Protein AF-A0A0L0F601-F1 (afdb_monomer_lite)

Structure (mmCIF, N/CA/C/O backbone):
data_AF-A0A0L0F601-F1
#
_entry.id   AF-A0A0L0F601-F1
#
loop_
_atom_site.group_PDB
_atom_site.id
_atom_site.type_symbol
_atom_site.label_atom_id
_atom_site.label_alt_id
_atom_site.label_comp_id
_atom_site.label_asym_id
_atom_site.label_entity_id
_atom_site.label_seq_id
_atom_site.pdbx_PDB_ins_code
_atom_site.Cartn_x
_atom_site.Cartn_y
_atom_site.Cartn_z
_atom_site.occupancy
_atom_site.B_iso_or_equiv
_atom_site.auth_seq_id
_atom_site.auth_comp_id
_atom_site.auth_asym_id
_atom_site.auth_atom_id
_atom_site.pdbx_PDB_model_num
ATOM 1 N N . MET A 1 1 ? -15.370 -0.434 3.967 1.00 68.00 1 MET A N 1
ATOM 2 C CA . MET A 1 1 ? -15.720 -0.600 5.394 1.00 68.00 1 MET A CA 1
ATOM 3 C C . MET A 1 1 ? -17.171 -0.219 5.565 1.00 68.00 1 MET A C 1
ATOM 5 O O . MET A 1 1 ? -17.585 0.760 4.962 1.00 68.00 1 MET A O 1
ATOM 9 N N . THR A 1 2 ? -17.935 -1.016 6.303 1.00 82.25 2 THR A N 1
ATOM 10 C CA . THR A 1 2 ? -19.358 -0.763 6.579 1.00 82.25 2 THR A CA 1
ATOM 11 C C . THR A 1 2 ? -19.561 0.135 7.801 1.00 82.25 2 THR A C 1
ATOM 13 O O . THR A 1 2 ? -20.574 0.818 7.885 1.00 82.25 2 THR A O 1
ATOM 16 N N . ASP A 1 3 ? -18.579 0.187 8.707 1.00 86.62 3 ASP A N 1
ATOM 17 C CA . ASP A 1 3 ? -18.570 1.055 9.885 1.00 86.62 3 ASP A CA 1
ATOM 18 C C . ASP A 1 3 ? -17.754 2.339 9.625 1.00 86.62 3 ASP A C 1
ATOM 20 O O . ASP A 1 3 ? -16.548 2.298 9.345 1.00 86.62 3 ASP A O 1
ATOM 24 N N . LEU A 1 4 ? -18.434 3.488 9.713 1.00 87.19 4 LEU A N 1
ATOM 25 C CA . LEU A 1 4 ? -17.846 4.818 9.548 1.00 87.19 4 LEU A CA 1
ATOM 26 C C . LEU A 1 4 ? -16.916 5.190 10.712 1.00 87.19 4 LEU A C 1
ATOM 28 O O . LEU A 1 4 ? -15.863 5.780 10.480 1.00 87.19 4 LEU A O 1
ATOM 32 N N . SER A 1 5 ? -17.280 4.837 11.946 1.00 84.19 5 SER A N 1
ATOM 33 C CA . SER A 1 5 ? -16.470 5.100 13.142 1.00 84.19 5 SER A CA 1
ATOM 34 C C . SER A 1 5 ? -15.147 4.347 13.056 1.00 84.19 5 SER A C 1
ATOM 36 O O . SER A 1 5 ? -14.072 4.925 13.229 1.00 84.19 5 SER A O 1
ATOM 38 N N . TYR A 1 6 ? -15.215 3.073 12.664 1.00 84.56 6 TYR A N 1
ATOM 39 C CA . TYR A 1 6 ? -14.042 2.241 12.407 1.00 84.56 6 TYR A CA 1
ATOM 40 C C . TYR A 1 6 ? -13.110 2.879 11.360 1.00 84.56 6 TYR A C 1
ATOM 42 O O . TYR A 1 6 ? -11.892 2.932 11.557 1.00 84.56 6 TYR A O 1
ATOM 50 N N . LEU A 1 7 ? -13.667 3.434 10.276 1.00 87.50 7 LEU A N 1
ATOM 51 C CA . LEU A 1 7 ? -12.895 4.134 9.243 1.00 87.50 7 LEU A CA 1
ATOM 52 C C . LEU A 1 7 ? -12.258 5.429 9.747 1.00 87.50 7 LEU A C 1
ATOM 54 O O . LEU A 1 7 ? -11.089 5.672 9.462 1.00 87.50 7 LEU A O 1
ATOM 58 N N . MET A 1 8 ? -12.986 6.243 10.506 1.00 87.94 8 MET A N 1
ATOM 59 C CA . MET A 1 8 ? -12.457 7.498 11.046 1.00 87.94 8 MET A CA 1
ATOM 60 C C . MET A 1 8 ? -11.331 7.259 12.056 1.00 87.94 8 MET A C 1
ATOM 62 O O . MET A 1 8 ? -10.287 7.905 11.967 1.00 87.94 8 MET A O 1
ATOM 66 N N . ASN A 1 9 ? -11.480 6.273 12.944 1.00 86.00 9 ASN A N 1
ATOM 67 C CA . ASN A 1 9 ? -10.460 5.935 13.942 1.00 86.00 9 ASN A CA 1
ATOM 68 C C . ASN A 1 9 ? -9.184 5.351 13.315 1.00 86.00 9 ASN A C 1
ATOM 70 O O . ASN A 1 9 ? -8.073 5.604 13.783 1.00 86.00 9 ASN A O 1
ATOM 74 N N . SER A 1 10 ? -9.320 4.595 12.224 1.00 88.69 10 SER A N 1
ATOM 75 C CA . SER A 1 10 ? -8.181 4.027 11.491 1.00 88.69 10 SER A CA 1
ATOM 76 C C . SER A 1 10 ? -7.615 4.946 10.405 1.00 88.69 10 SER A C 1
ATOM 78 O O . SER A 1 10 ? -6.549 4.653 9.860 1.00 88.69 10 SER A O 1
ATOM 80 N N . PHE A 1 11 ? -8.265 6.075 10.104 1.00 88.50 11 PHE A N 1
ATOM 81 C CA . PHE A 1 11 ? -7.955 6.912 8.942 1.00 88.50 11 PHE A CA 1
ATOM 82 C C . PHE A 1 11 ? -6.493 7.368 8.889 1.00 88.50 11 PHE A C 1
ATOM 84 O O . PHE A 1 11 ? -5.838 7.244 7.853 1.00 88.50 11 PHE A O 1
ATOM 91 N N . GLN A 1 12 ? -5.958 7.865 10.008 1.00 90.69 12 GLN A N 1
ATOM 92 C CA . GLN A 1 12 ? -4.572 8.343 10.084 1.00 90.69 12 GLN A CA 1
ATOM 93 C C . GLN A 1 12 ? -3.567 7.213 9.835 1.00 90.69 12 GLN A C 1
ATOM 95 O O . GLN A 1 12 ? -2.591 7.391 9.106 1.00 90.69 12 GLN A O 1
ATOM 100 N N . PHE A 1 13 ? -3.838 6.028 10.389 1.00 90.69 13 PHE A N 1
ATOM 101 C CA . PHE A 1 13 ? -3.009 4.843 10.185 1.00 90.69 13 PHE A CA 1
ATOM 102 C C . PHE A 1 13 ? -3.028 4.391 8.727 1.00 90.69 13 PHE A C 1
ATOM 104 O O . PHE A 1 13 ? -1.973 4.262 8.108 1.00 90.69 13 PHE A O 1
ATOM 111 N N . LEU A 1 14 ? -4.226 4.206 8.167 1.00 91.94 14 LEU A N 1
ATOM 112 C CA . LEU A 1 14 ? -4.406 3.782 6.782 1.00 91.94 14 LEU A CA 1
ATOM 113 C C . LEU A 1 14 ? -3.739 4.768 5.822 1.00 91.94 14 LEU A C 1
ATOM 115 O O . LEU A 1 14 ? -2.995 4.362 4.934 1.00 91.94 14 LEU A O 1
ATOM 119 N N . THR A 1 15 ? -3.931 6.070 6.042 1.00 93.12 15 THR A N 1
ATOM 120 C CA . THR A 1 15 ? -3.323 7.115 5.212 1.00 93.12 15 THR A CA 1
ATOM 121 C C . THR A 1 15 ? -1.797 7.063 5.265 1.00 93.12 15 THR A C 1
ATOM 123 O O . THR A 1 15 ? -1.151 7.183 4.224 1.00 93.12 15 THR A O 1
ATOM 126 N N . ALA A 1 16 ? -1.201 6.854 6.443 1.00 92.56 16 ALA A N 1
ATOM 127 C CA . ALA A 1 16 ? 0.248 6.715 6.572 1.00 92.56 16 ALA A CA 1
ATOM 128 C C . ALA A 1 16 ? 0.773 5.484 5.813 1.00 92.56 16 ALA A C 1
ATOM 130 O O . ALA A 1 16 ? 1.711 5.609 5.024 1.00 92.56 16 ALA A O 1
ATOM 131 N N . GLN A 1 17 ? 0.133 4.322 5.978 1.00 92.81 17 GLN A N 1
ATOM 132 C CA . GLN A 1 17 ? 0.546 3.086 5.304 1.00 92.81 17 GLN A CA 1
ATOM 133 C C . GLN A 1 17 ? 0.376 3.161 3.782 1.00 92.81 17 GLN A C 1
ATOM 135 O O . GLN A 1 17 ? 1.278 2.785 3.034 1.00 92.81 17 GLN A O 1
ATOM 140 N N . PHE A 1 18 ? -0.735 3.722 3.298 1.00 93.69 18 PHE A N 1
ATOM 141 C CA . PHE A 1 18 ? -0.938 3.908 1.862 1.00 93.69 18 PHE A CA 1
ATOM 142 C C . PHE A 1 18 ? 0.029 4.925 1.259 1.00 93.69 18 PHE A C 1
ATOM 144 O O . PHE A 1 18 ? 0.491 4.718 0.139 1.00 93.69 18 PHE A O 1
ATOM 151 N N . ARG A 1 19 ? 0.405 5.987 1.984 1.00 94.88 19 ARG A N 1
ATOM 152 C CA . ARG A 1 19 ? 1.452 6.913 1.519 1.00 94.88 19 ARG A CA 1
ATOM 153 C C . ARG A 1 19 ? 2.797 6.212 1.356 1.00 94.88 19 ARG A C 1
ATOM 155 O O . ARG A 1 19 ? 3.462 6.438 0.349 1.00 94.88 19 ARG A O 1
ATOM 162 N N . LEU A 1 20 ? 3.180 5.351 2.301 1.00 93.31 20 LEU A N 1
ATOM 163 C CA . LEU A 1 20 ? 4.408 4.559 2.195 1.00 93.31 20 LEU A CA 1
ATOM 164 C C . LEU A 1 20 ? 4.375 3.639 0.969 1.00 93.31 20 LEU A C 1
ATOM 166 O O . LEU A 1 20 ? 5.321 3.643 0.184 1.00 93.31 20 LEU A O 1
ATOM 170 N N . LEU A 1 21 ? 3.263 2.929 0.755 1.00 93.06 21 LEU A N 1
ATOM 171 C CA . LEU A 1 21 ? 3.081 2.073 -0.419 1.00 93.06 21 LEU A CA 1
ATOM 172 C C . LEU A 1 21 ? 3.174 2.867 -1.731 1.00 93.06 21 LEU A C 1
ATOM 174 O O . LEU A 1 21 ? 3.895 2.471 -2.644 1.00 93.06 21 LEU A O 1
ATOM 178 N N . VAL A 1 22 ? 2.485 4.007 -1.823 1.00 93.06 22 VAL A N 1
ATOM 179 C CA . VAL A 1 22 ? 2.521 4.871 -3.013 1.00 93.06 22 VAL A CA 1
ATOM 180 C C . VAL A 1 22 ? 3.936 5.370 -3.285 1.00 93.06 22 VAL A C 1
ATOM 182 O O . VAL A 1 22 ? 4.375 5.352 -4.432 1.00 93.06 22 VAL A O 1
ATOM 185 N N . ASN A 1 23 ? 4.664 5.796 -2.254 1.00 93.31 23 ASN A N 1
ATOM 186 C CA . ASN A 1 23 ? 6.039 6.259 -2.412 1.00 93.31 23 ASN A CA 1
ATOM 187 C C . ASN A 1 23 ? 6.962 5.133 -2.889 1.00 93.31 23 ASN A C 1
ATOM 189 O O . ASN A 1 23 ? 7.772 5.362 -3.783 1.00 93.31 23 ASN A O 1
ATOM 193 N N . HIS A 1 24 ? 6.797 3.919 -2.363 1.00 89.69 24 HIS A N 1
ATOM 194 C CA . HIS A 1 24 ? 7.559 2.755 -2.810 1.00 89.69 24 HIS A CA 1
ATOM 195 C C . HIS A 1 24 ? 7.280 2.424 -4.285 1.00 89.69 24 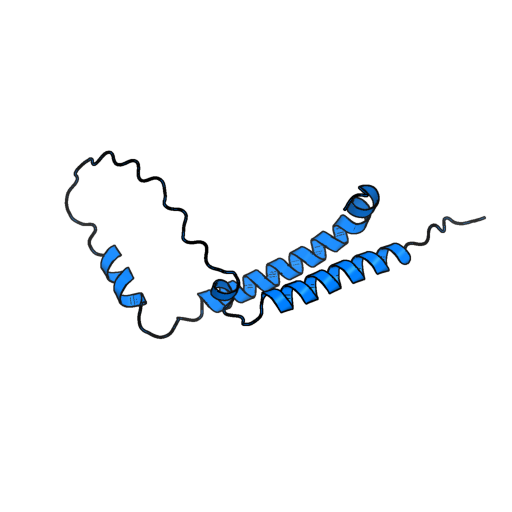HIS A C 1
ATOM 197 O O . HIS A 1 24 ? 8.209 2.241 -5.069 1.00 89.69 24 HIS A O 1
ATOM 203 N N . LEU A 1 25 ? 6.007 2.413 -4.698 1.00 89.62 25 LEU A N 1
ATOM 204 C CA . LEU A 1 25 ? 5.631 2.172 -6.096 1.00 89.62 25 LEU A CA 1
ATOM 205 C C . LEU A 1 25 ? 6.163 3.261 -7.035 1.00 89.62 25 LEU A C 1
ATOM 207 O O . LEU A 1 25 ? 6.659 2.943 -8.113 1.00 89.62 25 LEU A O 1
ATOM 211 N N . LYS A 1 26 ? 6.107 4.532 -6.617 1.00 89.06 26 LYS A N 1
ATOM 212 C CA . LYS A 1 26 ? 6.688 5.650 -7.372 1.00 89.06 26 LYS A CA 1
ATOM 213 C C . LYS A 1 26 ? 8.190 5.476 -7.558 1.00 89.06 26 LYS A C 1
ATOM 215 O O . LYS A 1 26 ? 8.657 5.525 -8.685 1.00 89.06 26 LYS A O 1
ATOM 220 N N . GLN A 1 27 ? 8.922 5.178 -6.485 1.00 87.56 27 GLN A N 1
ATOM 221 C CA . GLN A 1 27 ? 10.363 4.934 -6.562 1.00 87.56 27 GLN A CA 1
ATOM 222 C C . GLN A 1 27 ? 10.699 3.790 -7.525 1.00 87.56 27 GLN A C 1
ATOM 224 O O . GLN A 1 27 ? 11.606 3.926 -8.341 1.00 87.56 27 GLN A O 1
ATOM 229 N N . GLN A 1 28 ? 9.955 2.680 -7.490 1.00 85.00 28 GLN A N 1
ATOM 230 C CA . GLN A 1 28 ? 10.180 1.570 -8.422 1.00 85.00 28 GLN A CA 1
ATOM 231 C C . GLN A 1 28 ? 9.866 1.932 -9.880 1.00 85.00 28 GLN A C 1
ATOM 233 O O . GLN A 1 28 ? 10.592 1.511 -10.784 1.00 85.00 28 GLN A O 1
ATOM 238 N N . ALA A 1 29 ? 8.818 2.722 -10.117 1.00 83.81 29 ALA A N 1
ATOM 239 C CA . ALA A 1 29 ? 8.487 3.218 -11.449 1.00 83.81 29 ALA A CA 1
ATOM 240 C C . ALA A 1 29 ? 9.548 4.201 -11.972 1.00 83.81 29 ALA A C 1
ATOM 242 O O . ALA A 1 29 ? 9.974 4.091 -13.120 1.00 83.81 29 ALA A O 1
ATOM 243 N N . ASP A 1 30 ? 10.043 5.106 -11.126 1.00 84.56 30 ASP A N 1
ATOM 244 C CA . ASP A 1 30 ? 11.088 6.074 -11.479 1.00 84.56 30 ASP A CA 1
ATOM 245 C C . ASP A 1 30 ? 12.421 5.374 -11.797 1.00 84.56 30 ASP A C 1
ATOM 247 O O . ASP A 1 30 ? 13.091 5.707 -12.779 1.00 84.56 30 ASP A O 1
ATOM 251 N N . ILE A 1 31 ? 12.788 4.343 -11.025 1.00 79.44 31 ILE A N 1
ATOM 252 C CA . ILE A 1 31 ? 13.957 3.491 -11.308 1.00 79.44 31 ILE A CA 1
ATOM 253 C C . ILE A 1 31 ? 13.786 2.764 -12.649 1.00 79.44 31 ILE A C 1
ATOM 255 O O . ILE A 1 31 ? 14.725 2.690 -13.438 1.00 79.44 31 ILE A O 1
ATOM 259 N N . SER A 1 32 ? 12.592 2.246 -12.934 1.00 73.62 32 SER A N 1
ATOM 260 C CA . SER A 1 32 ? 12.314 1.530 -14.187 1.00 73.62 32 SER A CA 1
ATOM 261 C C . SER A 1 32 ? 12.283 2.462 -15.402 1.00 73.62 32 SER A C 1
ATOM 263 O O . SER A 1 32 ? 12.701 2.066 -16.485 1.00 73.62 32 SER A O 1
ATOM 265 N N . SER A 1 33 ? 11.845 3.709 -15.216 1.00 68.50 33 SER A N 1
ATOM 266 C CA . SER A 1 33 ? 11.821 4.760 -16.240 1.00 68.50 33 SER A CA 1
ATOM 267 C C . SER A 1 33 ? 13.217 5.316 -16.552 1.00 68.50 33 SER A C 1
ATOM 269 O O . SER A 1 33 ? 13.530 5.621 -17.702 1.00 68.50 33 SER A O 1
ATOM 271 N N . SER A 1 34 ? 14.077 5.429 -15.535 1.00 63.94 34 SER A N 1
ATOM 272 C CA . SER A 1 34 ? 15.450 5.942 -15.669 1.00 63.94 34 SER A CA 1
ATOM 273 C C . SER A 1 34 ? 16.457 4.902 -16.160 1.00 63.94 34 SER A C 1
ATOM 275 O O . SER A 1 34 ? 17.537 5.272 -16.623 1.00 63.94 34 SER A O 1
ATOM 277 N N . ARG A 1 35 ? 16.122 3.607 -16.102 1.00 56.47 35 ARG A N 1
ATOM 278 C CA . ARG A 1 35 ? 16.931 2.539 -16.692 1.00 56.47 35 ARG A CA 1
ATOM 279 C C . ARG A 1 35 ? 16.685 2.547 -18.207 1.00 56.47 35 ARG A C 1
ATOM 281 O O . ARG A 1 35 ? 15.585 2.192 -18.627 1.00 56.47 35 ARG A O 1
ATOM 288 N N . PRO A 1 36 ? 17.656 2.948 -19.051 1.00 51.25 36 PRO A N 1
ATOM 289 C CA . PRO A 1 36 ? 17.462 2.883 -20.490 1.00 51.25 36 PRO A CA 1
ATOM 290 C C . PRO A 1 36 ? 17.226 1.417 -20.852 1.00 51.25 36 PRO A C 1
ATOM 292 O O . PRO A 1 36 ? 18.097 0.571 -20.635 1.00 51.25 36 PRO A O 1
ATOM 295 N N . LEU A 1 37 ? 16.029 1.102 -21.357 1.00 53.72 37 LEU A N 1
ATOM 296 C CA . LEU A 1 37 ? 15.802 -0.178 -22.011 1.00 53.72 37 LEU A CA 1
ATOM 297 C C . LEU A 1 37 ? 16.837 -0.276 -23.130 1.00 53.72 37 LEU A C 1
ATOM 299 O O . LEU A 1 37 ? 16.839 0.531 -24.060 1.00 53.72 37 LEU A O 1
ATOM 303 N N . SER A 1 38 ? 17.752 -1.229 -22.985 1.00 47.53 38 SER A N 1
ATOM 304 C CA . SER A 1 38 ? 18.753 -1.548 -23.989 1.00 47.53 38 SER A CA 1
ATOM 305 C C . SER A 1 38 ? 18.064 -1.780 -25.340 1.00 47.53 38 SER A C 1
ATOM 307 O O . SER A 1 38 ? 17.289 -2.718 -25.493 1.00 47.53 38 SER A O 1
ATOM 309 N N . ASN A 1 39 ? 18.359 -0.883 -26.284 1.00 49.91 39 ASN A N 1
ATOM 310 C CA . ASN A 1 39 ? 18.545 -1.122 -27.715 1.00 49.91 39 ASN A CA 1
ATOM 311 C C . ASN A 1 39 ? 17.425 -1.849 -28.492 1.00 49.91 39 ASN A C 1
ATOM 313 O O . ASN A 1 39 ? 17.549 -3.037 -28.759 1.00 49.91 39 ASN A O 1
ATOM 317 N N . ALA A 1 40 ? 16.415 -1.108 -28.974 1.00 45.16 40 ALA A N 1
ATOM 318 C CA . ALA A 1 40 ? 15.783 -1.342 -30.293 1.00 45.16 40 ALA A CA 1
ATOM 319 C C . ALA A 1 40 ? 14.807 -0.213 -30.691 1.00 45.16 40 ALA A C 1
ATOM 321 O O . ALA A 1 40 ? 14.871 0.293 -31.809 1.00 45.16 40 ALA A O 1
ATOM 322 N N . ASP A 1 41 ? 13.963 0.259 -29.767 1.00 46.25 41 ASP A N 1
ATOM 323 C CA . ASP A 1 41 ? 12.788 1.073 -30.148 1.00 46.25 41 ASP A CA 1
ATOM 324 C C . ASP A 1 41 ? 12.988 2.597 -30.073 1.00 46.25 41 ASP A C 1
ATOM 326 O O . ASP A 1 41 ? 12.196 3.377 -30.610 1.00 46.25 41 ASP A O 1
ATOM 330 N N . HIS A 1 42 ? 14.067 3.069 -29.441 1.00 47.34 42 HIS A N 1
ATOM 331 C CA . HIS A 1 42 ? 14.305 4.510 -29.273 1.00 47.34 42 HIS A CA 1
ATOM 332 C C . HIS A 1 42 ? 14.676 5.235 -30.579 1.00 47.34 42 HIS A C 1
ATOM 334 O O . HIS A 1 42 ? 14.467 6.445 -30.695 1.00 47.34 42 HIS A O 1
ATOM 340 N N . HIS A 1 43 ? 15.156 4.518 -31.598 1.00 48.72 43 HIS A N 1
ATOM 341 C CA . HIS A 1 43 ? 15.509 5.131 -32.881 1.00 48.72 43 HIS A CA 1
ATOM 342 C C . HIS A 1 43 ? 14.302 5.423 -33.781 1.00 48.72 43 HIS A C 1
ATOM 344 O O . HIS A 1 43 ? 14.403 6.282 -34.660 1.00 48.72 43 HIS A O 1
ATOM 350 N N . GLN A 1 44 ? 13.153 4.776 -33.561 1.00 49.84 44 GLN A N 1
ATOM 351 C CA . GLN A 1 44 ? 11.981 4.985 -34.416 1.00 49.84 44 GLN A CA 1
ATOM 352 C C . GLN A 1 44 ? 11.175 6.224 -33.992 1.00 49.84 44 GLN A C 1
ATOM 354 O O . GLN A 1 44 ? 10.748 7.007 -34.840 1.00 49.84 44 GLN A O 1
ATOM 359 N N . ASN A 1 45 ? 11.076 6.494 -32.685 1.00 48.88 45 ASN A N 1
ATOM 360 C CA . ASN A 1 45 ? 10.337 7.654 -32.168 1.00 48.88 45 ASN A CA 1
ATOM 361 C C . ASN A 1 45 ? 11.107 8.984 -32.271 1.00 48.88 45 ASN A C 1
ATOM 363 O O . ASN A 1 45 ? 10.490 10.039 -32.427 1.00 48.88 45 ASN A O 1
ATOM 367 N N . ALA A 1 46 ? 12.445 8.961 -32.258 1.00 49.31 46 ALA A N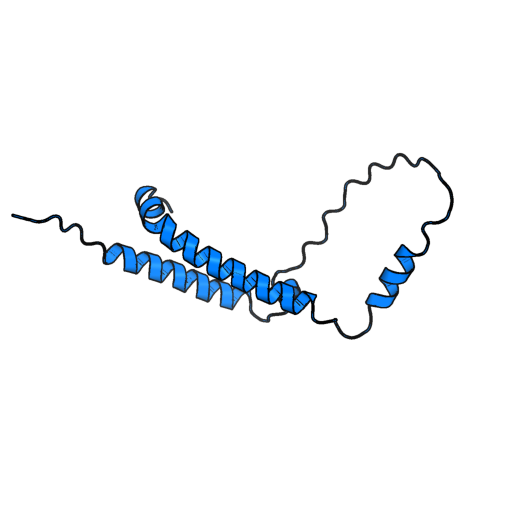 1
ATOM 368 C CA . ALA A 1 46 ? 13.253 10.169 -32.457 1.00 49.31 46 ALA A CA 1
ATOM 369 C C . ALA A 1 46 ? 13.174 10.716 -33.900 1.00 49.31 46 ALA A C 1
ATOM 371 O O . ALA A 1 46 ? 13.287 11.927 -34.108 1.00 49.31 46 ALA A O 1
ATOM 372 N N . ARG A 1 47 ? 12.912 9.851 -34.894 1.00 47.84 47 ARG A N 1
ATOM 373 C CA . ARG A 1 47 ? 12.739 10.249 -36.305 1.00 47.84 47 ARG A CA 1
ATOM 374 C C . ARG A 1 47 ? 11.380 10.884 -36.612 1.00 47.84 47 ARG A C 1
ATOM 376 O O . ARG A 1 47 ? 11.286 11.660 -37.555 1.00 47.84 47 ARG A O 1
ATOM 383 N N . LEU A 1 48 ? 10.343 10.613 -35.815 1.00 53.38 48 LEU A N 1
ATOM 384 C CA . LEU A 1 48 ? 9.013 11.209 -36.016 1.00 53.38 48 LEU A CA 1
ATOM 385 C C . LEU A 1 48 ? 8.917 12.653 -35.500 1.00 53.38 48 LEU A C 1
ATOM 387 O O . LEU A 1 48 ? 8.101 13.427 -35.989 1.00 53.38 48 LEU A O 1
ATOM 391 N N . ARG A 1 49 ? 9.767 13.050 -34.543 1.00 51.47 49 ARG A N 1
ATOM 392 C CA . ARG A 1 49 ? 9.786 14.423 -34.001 1.00 51.47 49 ARG A CA 1
ATOM 393 C C . ARG A 1 49 ? 10.570 15.431 -34.843 1.00 51.47 49 ARG A C 1
ATOM 395 O O . ARG A 1 49 ? 10.467 16.623 -34.588 1.00 51.47 49 ARG A O 1
ATOM 402 N N . SER A 1 50 ? 11.339 14.979 -35.831 1.00 49.03 50 SER A N 1
ATOM 403 C CA . SER A 1 50 ? 12.224 15.833 -36.638 1.00 49.03 50 SER A CA 1
ATOM 404 C C . SER A 1 50 ? 11.664 16.194 -38.025 1.00 49.03 50 SER A C 1
ATOM 406 O O . SER A 1 50 ? 12.336 16.889 -38.779 1.00 49.03 50 SER A O 1
ATOM 408 N N . GLN A 1 51 ? 10.428 15.792 -38.362 1.00 47.09 51 GLN A N 1
ATOM 409 C CA . GLN A 1 51 ? 9.783 16.098 -39.655 1.00 47.09 51 GLN A CA 1
ATOM 410 C C . GLN A 1 51 ? 8.641 17.132 -39.588 1.00 47.09 51 GLN A C 1
ATOM 412 O O . GLN A 1 51 ? 7.846 17.241 -40.516 1.00 47.09 51 GLN A O 1
ATOM 417 N N . SER A 1 52 ? 8.535 17.943 -38.534 1.00 47.66 52 SER A N 1
ATOM 418 C CA . SER A 1 52 ? 7.490 18.978 -38.438 1.00 47.66 52 SER A CA 1
ATOM 419 C C . SER A 1 52 ? 7.921 20.335 -39.013 1.00 47.66 52 SER A C 1
ATOM 421 O O . SER A 1 52 ? 7.760 21.370 -38.370 1.00 47.66 52 SER A O 1
ATOM 423 N N . HIS A 1 53 ? 8.442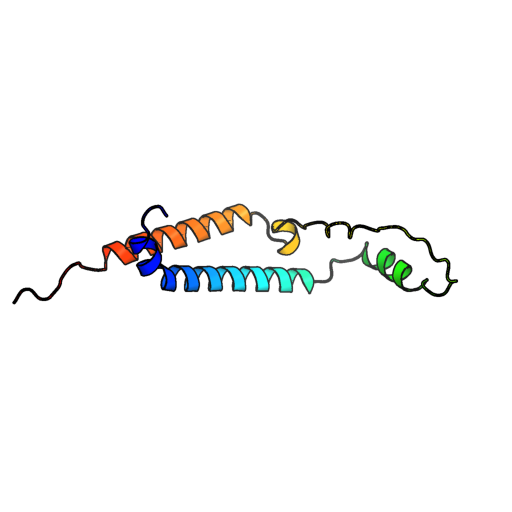 20.336 -40.241 1.00 50.59 53 HIS A N 1
ATOM 424 C CA . HIS A 1 53 ? 8.549 21.534 -41.079 1.00 50.59 53 HIS A CA 1
ATOM 425 C C . HIS A 1 53 ? 8.035 21.226 -42.486 1.00 50.59 53 HIS A C 1
ATOM 427 O O . HIS A 1 53 ? 8.800 21.195 -43.442 1.00 50.59 53 HIS A O 1
ATOM 433 N N . GLN A 1 54 ? 6.727 21.000 -42.620 1.00 45.56 54 GLN A N 1
ATOM 434 C CA . GLN A 1 54 ? 6.043 21.191 -43.896 1.00 45.56 54 GLN A CA 1
ATOM 435 C C . GLN A 1 54 ? 4.561 21.519 -43.677 1.00 45.56 54 GLN A C 1
ATOM 437 O O . GLN A 1 54 ? 3.782 20.707 -43.195 1.00 45.56 54 GLN A O 1
ATOM 442 N N . THR A 1 55 ? 4.247 22.767 -44.027 1.00 42.72 55 THR A N 1
ATOM 443 C CA . THR A 1 55 ? 3.031 23.245 -44.697 1.00 42.72 55 THR A CA 1
ATOM 444 C C . THR A 1 55 ? 1.674 23.032 -44.014 1.00 42.72 55 THR A C 1
ATOM 446 O O . THR A 1 55 ? 1.145 21.934 -43.880 1.00 42.72 55 THR A O 1
ATOM 449 N N . GLN A 1 56 ? 1.071 24.166 -43.652 1.00 50.19 56 GLN A N 1
ATOM 450 C CA . GLN A 1 56 ? -0.278 24.317 -43.117 1.00 50.19 56 GLN A CA 1
ATOM 451 C C . GLN A 1 56 ? -1.355 23.795 -44.087 1.00 50.19 56 GLN A C 1
ATOM 453 O O . GLN A 1 56 ? -1.496 24.313 -45.191 1.00 50.19 56 GLN A O 1
ATOM 458 N N . LEU A 1 57 ? -2.193 22.865 -43.622 1.00 42.88 57 LEU A N 1
ATOM 459 C CA . LEU A 1 57 ? -3.569 22.683 -44.098 1.00 42.88 57 LEU A CA 1
ATOM 460 C C . LEU A 1 57 ? -4.495 22.590 -42.871 1.00 42.88 57 LEU A C 1
ATOM 462 O O . LEU A 1 57 ? -4.186 21.831 -41.947 1.00 42.88 57 LEU A O 1
ATOM 466 N N . PRO A 1 58 ? -5.640 23.299 -42.823 1.00 46.69 58 PRO A N 1
ATOM 467 C CA . PRO A 1 58 ? -6.549 23.224 -41.690 1.00 46.69 58 PRO A CA 1
ATOM 468 C C . PRO A 1 58 ? -7.450 21.992 -41.842 1.00 46.69 58 PRO A C 1
ATOM 470 O O . PRO A 1 58 ? -8.611 22.083 -42.236 1.00 46.69 58 PRO A O 1
ATOM 473 N N . SER A 1 59 ? -6.917 20.809 -41.532 1.00 45.09 59 SER A N 1
ATOM 474 C CA . SER A 1 59 ? -7.745 19.615 -41.365 1.00 45.09 59 SER A CA 1
ATOM 475 C C . SER A 1 59 ? -8.440 19.682 -40.009 1.00 45.09 59 SER A C 1
ATOM 477 O O . SER A 1 59 ? -7.850 19.457 -38.952 1.00 45.09 59 SER A O 1
ATOM 479 N N . ARG A 1 60 ? -9.729 20.015 -40.052 1.00 48.50 60 ARG A N 1
ATOM 480 C CA . ARG A 1 60 ? -10.675 20.004 -38.935 1.00 48.50 60 ARG A CA 1
ATOM 481 C C . ARG A 1 60 ? -10.992 18.559 -38.528 1.00 48.50 60 ARG A C 1
ATOM 483 O O . ARG A 1 60 ? -12.143 18.140 -38.566 1.00 48.50 60 ARG A O 1
ATOM 490 N N . SER A 1 61 ? -9.982 17.776 -38.156 1.00 48.69 61 SER A N 1
ATOM 491 C CA . SER A 1 61 ? -10.201 16.464 -37.555 1.00 48.69 61 SER A CA 1
ATOM 492 C C . SER A 1 61 ? -10.284 16.645 -36.041 1.00 48.69 61 SER A C 1
ATOM 494 O O . SER A 1 61 ? -9.336 17.082 -35.388 1.00 48.69 61 SER A O 1
ATOM 496 N N . ARG A 1 62 ? -11.458 16.347 -35.480 1.00 52.16 62 ARG A N 1
ATOM 497 C CA . ARG A 1 62 ? -11.633 16.083 -34.050 1.00 52.16 62 ARG A CA 1
ATOM 498 C C . ARG A 1 62 ? -10.810 14.839 -33.706 1.00 52.16 62 ARG A C 1
ATOM 500 O O . ARG A 1 62 ? -11.357 13.747 -33.585 1.00 52.16 62 ARG A O 1
ATOM 507 N N . GLN A 1 63 ? -9.498 14.991 -33.566 1.00 54.12 63 GLN A N 1
ATOM 508 C CA . GLN A 1 63 ? -8.672 14.008 -32.886 1.00 54.12 63 GLN A CA 1
ATOM 509 C C . GLN A 1 63 ? -9.077 14.051 -31.419 1.00 54.12 63 GLN A C 1
ATOM 511 O O . GLN A 1 63 ? -8.600 14.856 -30.624 1.00 54.12 63 GLN A O 1
ATOM 516 N N . ARG A 1 64 ? -10.043 13.197 -31.077 1.00 53.97 64 ARG A N 1
ATOM 517 C CA . ARG A 1 64 ? -10.243 12.753 -29.704 1.00 53.97 64 ARG A CA 1
ATOM 518 C C . ARG A 1 64 ? -8.857 12.304 -29.224 1.00 53.97 64 ARG A C 1
ATOM 520 O O . ARG A 1 64 ? -8.275 11.470 -29.919 1.00 53.97 64 ARG A O 1
ATOM 527 N N . PRO A 1 65 ? -8.298 12.858 -28.134 1.00 57.31 65 PRO A N 1
ATOM 528 C CA . PRO A 1 65 ? -7.027 12.374 -27.626 1.00 57.31 65 PRO A CA 1
ATOM 529 C C . PRO A 1 65 ? -7.207 10.880 -27.373 1.00 57.31 65 PRO A C 1
ATOM 531 O O . PRO A 1 65 ? -8.035 10.474 -26.556 1.00 57.31 65 PRO A O 1
ATOM 534 N N . THR A 1 66 ? -6.523 10.060 -28.168 1.00 59.53 66 THR A N 1
ATOM 535 C CA . THR A 1 66 ? -6.430 8.623 -27.934 1.00 59.53 66 THR A CA 1
ATOM 536 C C . THR A 1 66 ? -5.968 8.457 -26.493 1.00 59.53 66 THR A C 1
ATOM 538 O O . THR A 1 66 ? -4.968 9.090 -26.134 1.00 59.53 66 THR A O 1
ATOM 541 N N . PRO A 1 67 ? -6.685 7.696 -25.645 1.00 57.72 67 PRO A N 1
ATOM 542 C CA . PRO A 1 67 ? -6.235 7.490 -24.281 1.00 57.72 67 PRO A CA 1
ATOM 543 C C . PRO A 1 67 ? -4.828 6.911 -24.372 1.00 57.72 67 PRO A C 1
ATOM 545 O O . PRO A 1 67 ? -4.605 5.939 -25.096 1.00 57.72 67 PRO A O 1
ATOM 548 N N . ALA A 1 68 ? -3.871 7.572 -23.718 1.00 63.66 68 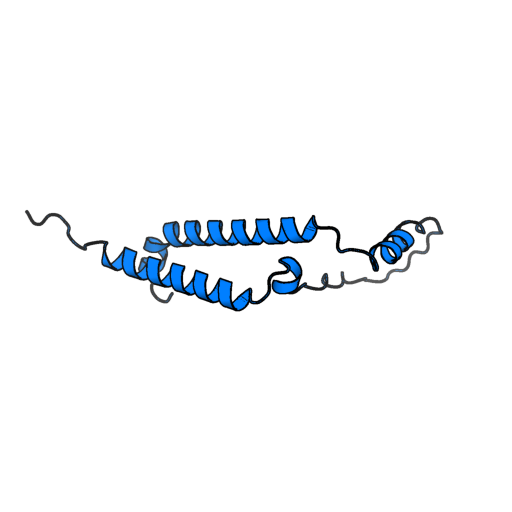ALA A N 1
ATOM 549 C CA . ALA A 1 68 ? -2.518 7.059 -23.611 1.00 63.66 68 ALA A CA 1
ATOM 550 C C . ALA A 1 68 ? -2.624 5.591 -23.185 1.00 63.66 68 ALA A C 1
ATOM 552 O O . ALA A 1 68 ? -3.321 5.300 -22.211 1.00 63.66 68 ALA A O 1
ATOM 553 N N . SER A 1 69 ? -2.022 4.686 -23.964 1.00 69.81 69 SER A N 1
ATOM 554 C CA . SER A 1 69 ? -2.055 3.249 -23.691 1.00 69.81 69 SER A CA 1
ATOM 555 C C . SER A 1 69 ? -1.677 3.035 -22.230 1.00 69.81 69 SER A C 1
ATOM 557 O O . SER A 1 69 ? -0.544 3.326 -21.839 1.00 69.81 69 SER A O 1
ATOM 559 N N . LEU A 1 70 ? -2.645 2.615 -21.413 1.00 73.81 70 LEU A N 1
ATOM 560 C CA . LEU A 1 70 ? -2.422 2.376 -19.996 1.00 73.81 70 LEU A CA 1
ATOM 561 C C . LEU A 1 70 ? -1.468 1.190 -19.900 1.00 73.81 70 LEU A C 1
ATOM 563 O O . LEU A 1 70 ? -1.833 0.072 -20.251 1.00 73.81 70 LEU A O 1
ATOM 567 N N . LYS A 1 71 ? -0.230 1.455 -19.486 1.00 75.75 71 LYS A N 1
ATOM 568 C CA . LYS A 1 71 ? 0.748 0.401 -19.223 1.00 75.75 71 LYS A CA 1
ATOM 569 C C . LYS A 1 71 ? 0.343 -0.348 -17.967 1.00 75.75 71 LYS A C 1
ATOM 571 O O . LYS A 1 71 ? -0.130 0.264 -17.003 1.00 75.75 71 LYS A O 1
ATOM 576 N N . SER A 1 72 ? 0.533 -1.661 -17.978 1.00 80.81 72 SER A N 1
ATOM 577 C CA . SER A 1 72 ? 0.303 -2.469 -16.785 1.00 80.81 72 SER A CA 1
ATOM 578 C C . SER A 1 72 ? 1.282 -2.068 -15.672 1.00 80.81 72 SER A C 1
ATOM 580 O O . SER A 1 72 ? 2.359 -1.518 -15.915 1.00 80.81 72 SER A O 1
ATOM 582 N N . LEU A 1 73 ? 0.906 -2.306 -14.414 1.00 79.12 73 LEU A N 1
ATOM 583 C CA . LEU A 1 73 ? 1.768 -1.971 -13.278 1.00 79.12 73 LEU A CA 1
ATOM 584 C C . LEU A 1 73 ? 3.069 -2.792 -13.291 1.00 79.12 73 LEU A C 1
ATOM 586 O O . LEU A 1 73 ? 4.124 -2.267 -12.931 1.00 79.12 73 LEU A O 1
ATOM 590 N N . ASP A 1 74 ? 2.997 -4.045 -13.746 1.00 81.38 74 ASP A N 1
ATOM 591 C CA . ASP A 1 74 ? 4.161 -4.910 -13.953 1.00 81.38 74 ASP A CA 1
ATOM 592 C C . ASP A 1 74 ? 5.118 -4.311 -15.001 1.00 81.38 74 ASP A C 1
ATOM 594 O O . ASP A 1 74 ? 6.325 -4.264 -14.764 1.00 81.38 74 ASP A O 1
ATOM 598 N N . GLU A 1 75 ? 4.598 -3.761 -16.107 1.00 76.44 75 GLU A N 1
ATOM 599 C CA . GLU A 1 75 ? 5.405 -3.046 -17.112 1.00 76.44 75 GLU A CA 1
ATOM 600 C C . GLU A 1 75 ? 6.034 -1.759 -16.566 1.00 76.44 75 GLU A C 1
ATOM 602 O O . GLU A 1 75 ? 7.177 -1.441 -16.886 1.00 76.44 75 GLU A O 1
ATOM 607 N N . LEU A 1 76 ? 5.295 -0.998 -15.753 1.00 77.81 76 LEU A N 1
ATOM 608 C CA . LEU A 1 76 ? 5.761 0.281 -15.207 1.00 77.81 76 LEU A CA 1
ATOM 609 C C . LEU A 1 76 ? 6.868 0.114 -14.167 1.00 77.81 76 LEU A C 1
ATOM 611 O O . LEU A 1 76 ? 7.733 0.977 -14.049 1.00 77.81 76 LEU A O 1
ATOM 615 N N . THR A 1 77 ? 6.825 -0.972 -13.401 1.00 76.50 77 THR A N 1
ATOM 616 C CA . THR A 1 77 ? 7.751 -1.238 -12.290 1.00 76.50 77 THR A CA 1
ATOM 617 C C . THR A 1 77 ? 8.783 -2.318 -12.597 1.00 76.50 77 THR A C 1
ATOM 619 O O . THR A 1 77 ? 9.614 -2.615 -11.738 1.00 76.50 77 THR A O 1
ATOM 622 N N . ASN A 1 78 ? 8.716 -2.931 -13.786 1.00 77.25 78 ASN A N 1
ATOM 623 C CA . ASN A 1 78 ? 9.574 -4.032 -14.229 1.00 77.25 78 ASN A CA 1
ATOM 624 C C . ASN A 1 78 ? 9.754 -5.126 -13.155 1.00 77.25 78 ASN A C 1
ATOM 626 O O . ASN A 1 78 ? 10.850 -5.639 -12.924 1.00 77.25 78 ASN A O 1
ATOM 630 N N . THR A 1 79 ? 8.681 -5.427 -12.421 1.00 76.31 79 THR A N 1
ATOM 631 C CA . THR A 1 79 ? 8.716 -6.333 -11.273 1.00 76.31 79 THR A CA 1
ATOM 632 C C . THR A 1 79 ? 7.831 -7.533 -11.563 1.00 76.31 79 THR A C 1
ATOM 634 O O . THR A 1 79 ? 6.622 -7.392 -11.695 1.00 76.31 79 THR A O 1
ATOM 637 N N . MET A 1 80 ? 8.412 -8.734 -11.612 1.00 76.06 80 MET A N 1
ATOM 638 C CA . MET A 1 80 ? 7.619 -9.964 -11.651 1.00 76.06 80 MET A CA 1
ATOM 639 C C . MET A 1 80 ? 6.847 -10.138 -10.337 1.00 76.06 80 MET A C 1
ATOM 641 O O . MET A 1 80 ? 7.406 -9.973 -9.248 1.00 76.06 80 MET A O 1
ATOM 645 N N . ASN A 1 81 ? 5.584 -10.553 -10.446 1.00 84.00 81 ASN A N 1
ATOM 646 C CA 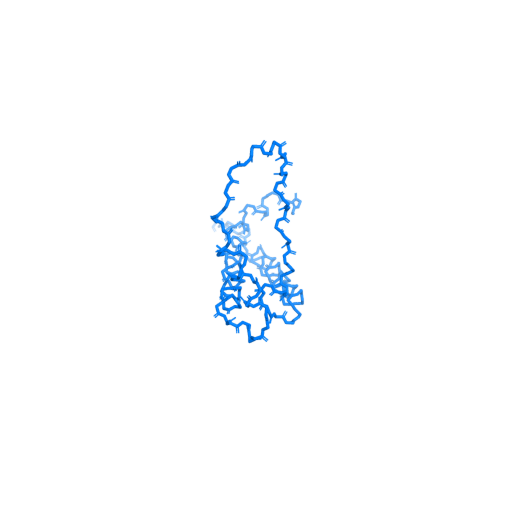. ASN A 1 81 ? 4.690 -10.832 -9.320 1.00 84.00 81 ASN A CA 1
ATOM 647 C C . ASN A 1 81 ? 4.309 -9.591 -8.491 1.00 84.00 81 ASN A C 1
ATOM 649 O O . ASN A 1 81 ? 4.161 -9.693 -7.267 1.00 84.00 81 ASN A O 1
ATOM 653 N N . MET A 1 82 ? 4.121 -8.422 -9.122 1.00 86.62 82 MET A N 1
ATOM 654 C CA . MET A 1 82 ? 3.665 -7.225 -8.405 1.00 86.62 82 MET A CA 1
ATOM 655 C C . MET A 1 82 ? 2.323 -7.468 -7.706 1.00 86.62 82 MET A C 1
ATOM 657 O O . MET A 1 82 ? 2.150 -7.071 -6.557 1.00 86.62 82 MET A O 1
ATOM 661 N N . ALA A 1 83 ? 1.403 -8.192 -8.349 1.00 86.94 83 ALA A N 1
ATOM 662 C CA . ALA A 1 83 ? 0.119 -8.561 -7.753 1.00 86.94 83 ALA A CA 1
ATOM 663 C C . ALA A 1 83 ? 0.280 -9.318 -6.420 1.00 86.94 83 ALA A C 1
ATOM 665 O O . ALA A 1 83 ? -0.380 -8.979 -5.440 1.00 86.94 83 ALA A O 1
ATOM 666 N N . SER A 1 84 ? 1.199 -10.286 -6.347 1.00 89.56 84 SER A N 1
ATOM 667 C CA . SER A 1 84 ? 1.466 -11.051 -5.120 1.00 89.56 84 SER A CA 1
ATOM 668 C C . SER A 1 84 ? 2.075 -10.180 -4.022 1.00 89.56 84 SER A C 1
ATOM 670 O O . SER A 1 84 ? 1.685 -10.288 -2.859 1.00 89.56 84 SER A O 1
ATOM 672 N N . ARG A 1 85 ? 2.998 -9.279 -4.386 1.00 88.56 85 ARG A N 1
ATOM 673 C CA . ARG A 1 85 ? 3.600 -8.322 -3.444 1.00 88.56 85 ARG A CA 1
ATOM 674 C C . ARG A 1 85 ? 2.554 -7.364 -2.890 1.00 88.56 85 ARG A C 1
ATOM 676 O O . ARG A 1 85 ? 2.458 -7.206 -1.678 1.00 88.56 85 ARG A O 1
ATOM 683 N N . LEU A 1 86 ? 1.734 -6.787 -3.767 1.00 92.50 86 LEU A N 1
ATOM 684 C CA . LEU A 1 86 ? 0.625 -5.924 -3.379 1.00 92.50 86 LEU A CA 1
ATOM 685 C C . LEU A 1 86 ? -0.348 -6.658 -2.470 1.00 92.50 86 LEU A C 1
ATOM 687 O O . LEU A 1 86 ? -0.701 -6.122 -1.426 1.00 92.50 86 LEU A O 1
ATOM 691 N N . HIS A 1 87 ? -0.739 -7.884 -2.821 1.00 93.44 87 HIS A N 1
ATOM 692 C CA . HIS A 1 87 ? -1.617 -8.700 -1.991 1.00 93.44 87 HIS A CA 1
ATOM 693 C C . HIS A 1 87 ? -1.043 -8.863 -0.581 1.00 93.44 87 HIS A C 1
ATOM 695 O O . HIS A 1 87 ? -1.721 -8.545 0.391 1.00 93.44 87 HIS A O 1
ATOM 701 N N . GLN A 1 88 ? 0.226 -9.261 -0.458 1.00 93.25 88 GLN A N 1
ATOM 702 C CA . GLN A 1 88 ? 0.885 -9.402 0.840 1.00 93.25 88 GLN A CA 1
ATOM 703 C C . GLN A 1 88 ? 0.923 -8.078 1.619 1.00 93.25 88 GLN A C 1
ATOM 705 O O . GLN A 1 88 ? 0.646 -8.066 2.819 1.00 93.25 88 GLN A O 1
ATOM 710 N N . THR A 1 89 ? 1.214 -6.957 0.951 1.00 92.00 89 THR A N 1
ATOM 711 C CA . THR A 1 89 ? 1.203 -5.635 1.587 1.00 92.00 89 THR A CA 1
ATOM 712 C C . THR A 1 89 ? -0.197 -5.237 2.051 1.00 92.00 89 THR A C 1
ATOM 714 O O . THR A 1 89 ? -0.351 -4.794 3.185 1.00 92.00 89 THR A O 1
ATOM 717 N N . PHE A 1 90 ? -1.231 -5.429 1.231 1.00 94.38 90 PHE A N 1
ATOM 718 C CA . PHE A 1 90 ? -2.612 -5.143 1.619 1.00 94.38 90 PHE A CA 1
ATOM 719 C C . PHE A 1 90 ? -3.063 -6.031 2.780 1.00 94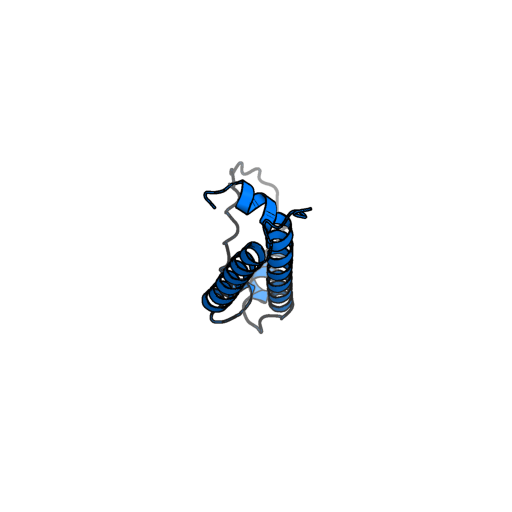.38 90 PHE A C 1
ATOM 721 O O . PHE A 1 90 ? -3.628 -5.515 3.741 1.00 94.38 90 PHE A O 1
ATOM 728 N N . SER A 1 91 ? -2.770 -7.335 2.744 1.00 94.81 91 SER A N 1
ATOM 729 C CA . SER A 1 91 ? -3.064 -8.246 3.854 1.00 94.81 91 SER A CA 1
ATOM 730 C C . SER A 1 91 ? -2.384 -7.794 5.144 1.00 94.81 91 SER A C 1
ATOM 732 O O . SER A 1 91 ? -3.017 -7.790 6.197 1.00 94.81 91 SER A O 1
ATOM 734 N N . TRP A 1 92 ? -1.123 -7.360 5.066 1.00 95.31 92 TRP A N 1
ATOM 735 C CA . TRP A 1 92 ? -0.399 -6.845 6.225 1.00 95.31 92 TRP A CA 1
ATOM 736 C C . TRP A 1 92 ? -1.025 -5.554 6.767 1.00 95.31 92 TRP A C 1
ATOM 738 O O . TRP A 1 92 ? -1.306 -5.482 7.960 1.00 95.31 92 TRP A O 1
ATOM 748 N N . ILE A 1 93 ? -1.341 -4.578 5.906 1.00 92.81 93 ILE A N 1
ATOM 749 C CA . ILE A 1 93 ? -1.996 -3.320 6.310 1.00 92.81 93 ILE A CA 1
ATOM 750 C C . ILE A 1 93 ? -3.341 -3.597 6.990 1.00 92.81 93 ILE A C 1
ATOM 752 O O . ILE A 1 93 ? -3.633 -3.015 8.035 1.00 92.81 93 ILE A O 1
ATOM 756 N N . LEU A 1 94 ? -4.157 -4.487 6.416 1.00 91.12 94 LEU A N 1
ATOM 757 C CA . LEU A 1 94 ? -5.461 -4.848 6.970 1.00 91.12 94 LEU A CA 1
ATOM 758 C C . LEU A 1 94 ? -5.322 -5.550 8.324 1.00 91.12 94 LEU A C 1
ATOM 760 O O . LEU A 1 94 ? -6.032 -5.196 9.264 1.00 91.12 94 LEU A O 1
ATOM 764 N N . ASN A 1 95 ? -4.378 -6.484 8.447 1.00 91.44 95 ASN A N 1
ATOM 765 C CA . ASN A 1 95 ? -4.121 -7.180 9.703 1.00 91.44 95 ASN A CA 1
ATOM 766 C C . ASN A 1 95 ? -3.635 -6.214 10.795 1.00 91.44 95 ASN A C 1
ATOM 768 O O . ASN A 1 95 ? -4.173 -6.205 11.897 1.00 91.44 95 ASN A O 1
ATOM 772 N N . SER A 1 96 ? -2.685 -5.332 10.475 1.00 89.31 96 SER A N 1
ATOM 773 C CA . SER A 1 96 ? -2.199 -4.305 11.403 1.00 89.31 96 SER A CA 1
ATOM 774 C C . SER A 1 96 ? -3.277 -3.285 11.785 1.00 89.31 96 SER A C 1
ATOM 776 O O . SER A 1 96 ? -3.284 -2.782 12.905 1.00 89.31 96 SER A O 1
ATOM 778 N N . CYS A 1 97 ? -4.206 -2.976 10.877 1.00 88.38 97 CYS A N 1
ATOM 779 C CA . CYS A 1 97 ? -5.352 -2.123 11.182 1.00 88.38 97 CYS A CA 1
ATOM 780 C C . CYS A 1 97 ? -6.314 -2.804 12.167 1.00 88.38 97 CYS A C 1
ATOM 782 O O . CYS A 1 97 ? -6.828 -2.153 13.076 1.00 88.38 97 CYS A O 1
ATOM 784 N N . ALA A 1 98 ? -6.544 -4.109 12.002 1.00 86.00 98 ALA A N 1
ATOM 785 C CA . ALA A 1 98 ? -7.401 -4.886 12.887 1.00 86.00 98 ALA A CA 1
ATOM 786 C C . ALA A 1 98 ? -6.810 -5.000 14.301 1.00 86.00 98 ALA A C 1
ATOM 788 O O . ALA A 1 98 ? -7.511 -4.711 15.268 1.00 86.00 98 ALA A O 1
ATOM 789 N N . THR A 1 99 ? -5.521 -5.336 14.436 1.00 85.88 99 THR A N 1
ATOM 790 C CA . THR A 1 99 ? -4.873 -5.485 15.754 1.00 85.88 99 THR A CA 1
ATOM 791 C C . THR A 1 99 ? -4.824 -4.175 16.535 1.00 85.88 99 THR A C 1
ATOM 793 O O . THR A 1 99 ? -5.107 -4.153 17.729 1.00 85.88 99 THR A O 1
ATOM 796 N N . ARG A 1 100 ? -4.553 -3.053 15.862 1.00 77.56 100 ARG A N 1
ATOM 797 C CA . ARG A 1 100 ? -4.444 -1.735 16.505 1.00 77.56 100 ARG A CA 1
ATOM 798 C C . ARG A 1 100 ? -5.751 -1.246 17.136 1.00 77.56 100 ARG A C 1
ATOM 800 O O . ARG A 1 100 ? -5.721 -0.434 18.053 1.00 77.56 100 ARG A O 1
ATOM 807 N N . LEU A 1 101 ? -6.893 -1.710 16.633 1.00 67.06 101 LEU A N 1
ATOM 808 C CA . LEU A 1 101 ? -8.209 -1.348 17.163 1.00 67.06 101 LEU A CA 1
ATOM 809 C C . LEU A 1 101 ? -8.664 -2.274 18.292 1.00 67.06 101 LEU A C 1
ATOM 811 O O . LEU A 1 101 ? -9.464 -1.853 19.118 1.00 67.06 101 LEU A O 1
ATOM 815 N N . VAL A 1 102 ? -8.116 -3.491 18.365 1.00 69.56 102 VAL A N 1
ATOM 816 C CA . VAL A 1 102 ? -8.293 -4.391 19.517 1.00 69.56 102 VAL A CA 1
ATOM 817 C C . VAL A 1 102 ? -7.543 -3.860 20.744 1.00 69.56 102 VAL A C 1
ATOM 819 O O . VAL A 1 102 ? -8.014 -4.019 21.866 1.00 69.56 102 VAL A O 1
ATOM 822 N N . GLU A 1 103 ? -6.407 -3.188 20.540 1.00 58.44 103 GLU A N 1
ATOM 823 C CA . GLU A 1 103 ? -5.586 -2.632 21.623 1.00 58.44 103 GLU A CA 1
ATOM 824 C C . GLU A 1 103 ? -6.052 -1.273 22.153 1.00 58.44 103 GLU A C 1
ATOM 826 O O . GLU A 1 103 ? -5.485 -0.812 23.138 1.00 58.44 103 GLU A O 1
ATOM 831 N N . LEU A 1 104 ? -7.055 -0.622 21.549 1.00 57.03 104 LEU A N 1
ATOM 832 C CA . LEU A 1 104 ? -7.637 0.606 22.096 1.00 57.03 104 LEU A CA 1
ATOM 833 C C . LEU A 1 104 ? -8.632 0.198 23.194 1.00 57.03 104 LEU A C 1
ATOM 835 O O . LEU A 1 104 ? -9.774 -0.148 22.877 1.00 57.03 104 LEU A O 1
ATOM 839 N N . PRO A 1 105 ? -8.242 0.169 24.482 1.00 50.44 105 PRO A N 1
ATOM 840 C CA . PRO A 1 105 ? -9.124 -0.338 25.506 1.00 50.44 105 PRO A CA 1
ATOM 841 C C . PRO A 1 105 ? -10.220 0.705 25.683 1.00 50.44 105 PRO A C 1
ATOM 843 O O . PRO A 1 105 ? -9.946 1.886 25.903 1.00 50.44 105 PRO A O 1
ATOM 846 N N . THR A 1 106 ? -11.469 0.265 25.686 1.00 51.28 106 THR A N 1
ATOM 847 C CA . THR A 1 106 ? -12.628 1.016 26.187 1.00 51.28 106 THR A CA 1
ATOM 848 C C . THR A 1 106 ? -12.548 1.211 27.716 1.00 51.28 106 THR A C 1
ATOM 850 O O . THR A 1 106 ? -13.537 1.085 28.432 1.00 51.28 106 THR A O 1
ATOM 853 N N . GLY A 1 107 ? -11.348 1.460 28.242 1.00 48.56 107 GLY A N 1
ATOM 854 C CA . GLY A 1 107 ? -11.037 1.691 29.641 1.00 48.56 107 GLY A CA 1
ATOM 855 C C . GLY A 1 107 ? -10.901 3.182 29.894 1.00 48.56 107 GLY A C 1
ATOM 856 O O . GLY A 1 107 ? -9.795 3.708 29.968 1.00 48.56 107 GLY A O 1
ATOM 857 N N . GLY A 1 108 ? -12.037 3.865 30.035 1.00 52.19 108 GLY A N 1
ATOM 858 C CA . GLY A 1 108 ? -12.060 5.088 30.835 1.00 52.19 108 GLY A CA 1
ATOM 859 C C . GLY A 1 108 ? -11.679 4.759 32.288 1.00 52.19 108 GLY A C 1
ATOM 860 O O . GLY A 1 108 ? -11.873 3.614 32.715 1.00 52.19 108 GLY A O 1
ATOM 861 N N . PRO A 1 109 ? -11.146 5.722 33.060 1.00 53.72 109 PRO A N 1
ATOM 862 C CA . PRO A 1 109 ? -10.827 5.491 34.462 1.00 53.72 109 PRO A CA 1
ATOM 863 C C . PRO A 1 109 ? -12.115 5.114 35.203 1.00 53.72 109 PRO A C 1
ATOM 865 O O . PRO A 1 109 ? -13.050 5.909 35.304 1.00 53.72 109 PRO A O 1
ATOM 868 N N . ARG A 1 110 ? -12.188 3.878 35.701 1.00 50.34 110 ARG A N 1
ATOM 869 C CA . ARG A 1 110 ? -13.131 3.534 36.762 1.00 50.34 110 ARG A CA 1
ATOM 870 C C . ARG A 1 110 ? -12.459 3.912 38.077 1.00 50.34 110 ARG A C 1
ATOM 872 O O . ARG A 1 110 ? -11.596 3.164 38.509 1.00 50.34 110 ARG A O 1
ATOM 879 N N . GLN A 1 111 ? -12.882 5.075 38.582 1.00 45.50 111 GLN A N 1
ATOM 880 C CA . GLN A 1 111 ? -12.805 5.615 39.952 1.00 45.50 111 GLN A CA 1
ATOM 881 C C . GLN A 1 111 ? -11.483 5.478 40.710 1.00 45.50 111 GLN A C 1
ATOM 883 O O . GLN A 1 111 ? -11.098 4.347 41.066 1.00 45.50 111 GLN A O 1
#

Secondary structure (DSSP, 8-state):
---HHHHHHHHHHHHHHHHHHHHHHHHHHHHHHHS---SSSHHHHHHHTT---S-----------PPP----HHHHHT-TTHHHHHHHHHHHHHHHHHHHHHSS-------

Foldseek 3Di:
DPDPVLCVVCVVVLVVLVVVVVVVLVVLLVVLVPPPPPDDPPVVVVVVVPPPPDDDDPDPDPPPPDPDPDDDSCNSRVDPPPVVVVVVSVVVSVVVSVVVVVPPDPDDPDD

Radius of gyration: 24.31 Å; chains: 1; bounding box: 38×35×85 Å

Sequence (111 aa):
MTDLSYLMNSFQFLTAQFRLLVNHLKQQADISSSRPLSNADHHQNARLRSQSHQTQLPSRSRQRPTPASLKSLDELTNTMNMASRLHQTFSWILNSCATRLVELPTGGPRQ

InterPro domains:
  IPR021713 Folliculin [PTHR31441] (1-109)
  IPR037520 Folliculin/SMCR8, longin domain [PF11704] (1-97)

Organism: NCBI:txid667725

pLDDT: mean 71.79, std 18.15, range [42.72, 95.31]